Protein AF-A0A3D2B8H1-F1 (afdb_monomer)

Foldseek 3Di:
DQEDPAFDPRDDDPLQVLSVVVQVVCCVVCVVDQTDDDDHPCQQAQPVNVCVRPVPRPRGNPPPDYHYSDDVCVVVVVVCCVVVPVDDDDDDDD

Sequence (94 aa):
AMLSYSTGNSGAGSDVEKVREATRLAQEKRPDLVIDGPLQYDAAVMADVAKSKAPNSPVAGRATVFIFPDLNTGNTTYKAVQRSADLISIGPML

Mean predicted aligned error: 3.61 Å

Structure (mmCIF, N/CA/C/O backbone):
data_AF-A0A3D2B8H1-F1
#
_entry.id   AF-A0A3D2B8H1-F1
#
loop_
_atom_site.group_PDB
_atom_site.id
_atom_site.type_symbol
_atom_site.label_atom_id
_atom_site.label_alt_id
_atom_site.label_comp_id
_atom_site.label_asym_id
_atom_site.label_entity_id
_atom_site.label_seq_id
_atom_site.pdbx_PDB_ins_code
_atom_site.Cartn_x
_atom_site.Cartn_y
_atom_site.Cartn_z
_atom_site.occupancy
_atom_site.B_iso_or_equiv
_atom_site.auth_seq_id
_atom_site.auth_comp_id
_atom_site.auth_asym_id
_atom_site.auth_atom_id
_atom_site.pdbx_PDB_model_num
ATOM 1 N N . ALA A 1 1 ? -3.936 -2.513 0.274 1.00 96.94 1 ALA A N 1
ATOM 2 C CA . ALA A 1 1 ? -3.018 -2.467 1.429 1.00 96.94 1 ALA A CA 1
ATOM 3 C C . ALA A 1 1 ? -2.475 -1.056 1.575 1.00 96.94 1 ALA A C 1
ATOM 5 O O . ALA A 1 1 ? -1.925 -0.532 0.609 1.00 96.94 1 ALA A O 1
ATOM 6 N N . MET A 1 2 ? -2.648 -0.445 2.746 1.00 97.50 2 MET A N 1
ATOM 7 C CA . MET A 1 2 ? -2.041 0.848 3.071 1.00 97.50 2 MET A CA 1
ATOM 8 C C . MET A 1 2 ? -0.626 0.595 3.597 1.00 97.50 2 MET A C 1
ATOM 10 O O . MET A 1 2 ? -0.454 -0.009 4.658 1.00 97.50 2 MET A O 1
ATOM 14 N N . LEU A 1 3 ? 0.383 0.979 2.815 1.00 97.12 3 LEU A N 1
ATOM 15 C CA . LEU A 1 3 ? 1.769 0.610 3.072 1.00 97.12 3 LEU A CA 1
ATOM 16 C C . LEU A 1 3 ? 2.434 1.517 4.106 1.00 97.12 3 LEU A C 1
ATOM 18 O O . LEU A 1 3 ? 2.237 2.730 4.126 1.00 97.12 3 LEU A O 1
ATOM 22 N N . SER A 1 4 ? 3.275 0.911 4.937 1.00 95.31 4 SER A N 1
ATOM 23 C CA . SER A 1 4 ? 4.152 1.587 5.888 1.00 95.31 4 SER A CA 1
ATOM 24 C C . SER A 1 4 ? 5.404 0.742 6.132 1.00 95.31 4 SER A C 1
ATOM 26 O O . SER A 1 4 ? 5.476 -0.419 5.736 1.00 95.31 4 SER A O 1
ATOM 28 N N . TYR A 1 5 ? 6.396 1.297 6.826 1.00 91.12 5 TYR A N 1
ATOM 29 C CA . TYR A 1 5 ? 7.537 0.517 7.309 1.00 91.12 5 TYR A CA 1
ATOM 30 C C . TYR A 1 5 ? 7.183 -0.374 8.517 1.00 91.12 5 TYR A C 1
ATOM 32 O O . TYR A 1 5 ? 8.017 -1.170 8.942 1.00 91.12 5 TYR A O 1
ATOM 40 N N . SER A 1 6 ? 5.965 -0.261 9.062 1.00 90.31 6 SER A N 1
ATOM 41 C CA . SER A 1 6 ? 5.449 -1.029 10.203 1.00 90.31 6 SER A CA 1
ATOM 42 C C . SER A 1 6 ? 4.190 -1.814 9.824 1.00 90.31 6 SER A C 1
ATOM 44 O O . SER A 1 6 ? 3.414 -1.371 8.977 1.00 90.31 6 SER A O 1
ATOM 46 N N . THR A 1 7 ? 3.977 -2.964 10.469 1.00 86.94 7 THR A N 1
ATOM 47 C CA . THR A 1 7 ? 2.768 -3.783 10.323 1.00 86.94 7 THR A CA 1
ATOM 48 C C . THR A 1 7 ? 1.963 -3.769 11.624 1.00 86.94 7 THR A C 1
ATOM 50 O O . THR A 1 7 ? 2.471 -4.141 12.683 1.00 86.94 7 THR A O 1
ATOM 53 N N . GLY A 1 8 ? 0.704 -3.331 11.563 1.00 83.56 8 GLY A N 1
ATOM 54 C CA . GLY A 1 8 ? -0.165 -3.219 12.738 1.00 83.56 8 GLY A CA 1
ATOM 55 C C . GLY A 1 8 ? 0.426 -2.300 13.817 1.00 83.56 8 GLY A C 1
ATOM 56 O O . GLY A 1 8 ? 0.516 -1.083 13.632 1.00 83.56 8 GLY A O 1
ATOM 57 N N . ASN A 1 9 ? 0.846 -2.895 14.939 1.00 78.50 9 ASN A N 1
ATOM 58 C CA . ASN A 1 9 ? 1.411 -2.192 16.098 1.00 78.50 9 ASN A CA 1
ATOM 59 C C . ASN A 1 9 ? 2.924 -2.417 16.284 1.00 78.50 9 ASN A C 1
ATOM 61 O O . ASN A 1 9 ? 3.468 -2.024 17.311 1.00 7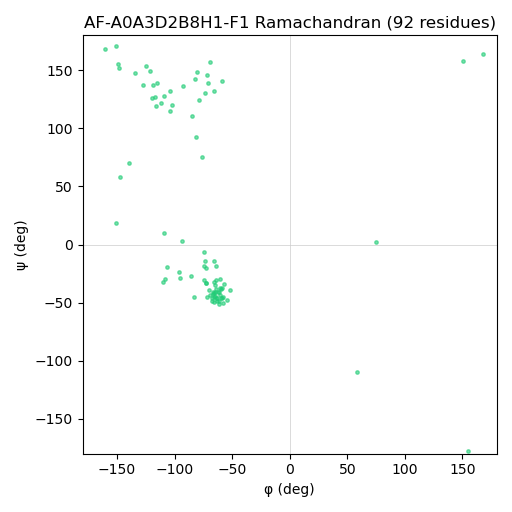8.50 9 ASN A O 1
ATOM 65 N N . SER A 1 10 ? 3.623 -3.034 15.320 1.00 76.88 10 SER A N 1
ATOM 66 C CA . SER A 1 10 ? 5.053 -3.378 15.463 1.00 76.88 10 SER A CA 1
ATOM 67 C C . SER A 1 10 ? 5.993 -2.173 15.596 1.00 76.88 10 SER A C 1
ATOM 69 O O . SER A 1 10 ? 7.137 -2.312 16.012 1.00 76.88 10 SER A O 1
ATOM 71 N N . GLY A 1 11 ? 5.527 -0.992 15.208 1.00 78.44 11 GLY A N 1
ATOM 72 C CA . GLY A 1 11 ? 6.290 0.244 15.185 1.00 78.44 11 GLY A CA 1
ATOM 73 C C . GLY A 1 11 ? 5.375 1.428 15.451 1.00 78.44 11 GLY A C 1
ATOM 74 O O . GLY A 1 11 ? 4.183 1.382 15.138 1.00 78.44 11 GLY A O 1
ATOM 75 N N . ALA A 1 12 ? 5.957 2.476 16.021 1.00 82.00 12 ALA A N 1
ATOM 76 C CA . ALA A 1 12 ? 5.298 3.732 16.340 1.00 82.00 12 ALA A CA 1
ATOM 77 C C . ALA A 1 12 ? 6.062 4.891 15.687 1.00 82.00 12 ALA A C 1
ATOM 79 O O . ALA A 1 12 ? 7.263 4.788 15.423 1.00 82.00 12 ALA A O 1
ATOM 80 N N . GLY A 1 13 ? 5.360 5.982 15.401 1.00 89.62 13 GLY A N 1
ATOM 81 C CA . GLY A 1 13 ? 5.935 7.165 14.766 1.00 89.62 13 GLY A CA 1
ATOM 82 C C . GLY A 1 13 ? 4.905 7.908 13.929 1.00 89.62 13 GLY A C 1
ATOM 83 O O . GLY A 1 13 ? 3.913 7.320 13.500 1.00 89.62 13 GLY A O 1
ATOM 84 N N . SER A 1 14 ? 5.154 9.192 13.673 1.00 91.06 14 SER A N 1
ATOM 85 C CA . SER A 1 14 ? 4.238 10.069 12.929 1.00 91.06 14 SER A CA 1
ATOM 86 C C . SER A 1 14 ? 3.814 9.484 11.582 1.00 91.06 14 SER A C 1
ATOM 88 O O . SER A 1 14 ? 2.645 9.569 11.215 1.00 91.06 14 SER A O 1
ATOM 90 N N . ASP A 1 15 ? 4.731 8.834 10.865 1.00 89.94 15 ASP A N 1
ATOM 91 C CA . ASP A 1 15 ? 4.433 8.220 9.570 1.00 89.94 15 ASP A CA 1
ATOM 92 C C . ASP A 1 15 ? 3.584 6.949 9.672 1.00 89.94 15 ASP A C 1
ATOM 94 O O . ASP A 1 15 ? 2.749 6.705 8.801 1.00 89.94 15 ASP A O 1
ATOM 98 N N . VAL A 1 16 ? 3.739 6.156 10.737 1.00 93.31 16 VAL A N 1
ATOM 99 C CA . VAL A 1 16 ? 2.889 4.977 10.979 1.00 93.31 16 VAL A CA 1
ATOM 100 C C . VAL A 1 16 ? 1.492 5.420 11.392 1.00 93.31 16 VAL A C 1
ATOM 102 O O . VAL A 1 16 ? 0.512 4.915 10.845 1.00 93.31 16 VAL A O 1
ATOM 105 N N . GLU A 1 17 ? 1.392 6.397 12.298 1.00 94.31 17 GLU A N 1
ATOM 106 C CA . GLU A 1 17 ? 0.104 6.945 12.738 1.00 94.31 17 GLU A CA 1
ATOM 107 C C . GLU A 1 17 ? -0.660 7.585 11.579 1.00 94.31 17 GLU A C 1
ATOM 109 O O . GLU A 1 17 ? -1.858 7.357 11.435 1.00 94.31 17 GLU A O 1
ATOM 114 N N . LYS A 1 18 ? 0.034 8.309 10.692 1.00 95.38 18 LYS A N 1
ATOM 115 C CA . LYS A 1 18 ? -0.545 8.869 9.463 1.00 95.38 18 LYS A CA 1
ATOM 116 C C . LYS A 1 18 ? -1.227 7.792 8.616 1.00 95.38 18 LYS A C 1
ATOM 118 O O . LYS A 1 18 ? -2.361 7.976 8.181 1.00 95.38 18 LYS A O 1
ATOM 123 N N . VAL A 1 19 ? -0.555 6.662 8.388 1.00 96.44 19 VAL A N 1
ATOM 124 C CA . VAL A 1 19 ? -1.111 5.551 7.596 1.00 96.44 19 VAL A CA 1
ATOM 125 C C . VAL A 1 19 ? -2.241 4.846 8.344 1.00 96.44 19 VAL A C 1
ATOM 127 O O . VAL A 1 19 ? -3.244 4.485 7.729 1.00 96.44 19 VAL A O 1
ATOM 130 N N . ARG A 1 20 ? -2.114 4.669 9.662 1.00 95.25 20 ARG A N 1
ATOM 131 C CA . ARG A 1 20 ? -3.155 4.062 10.500 1.00 95.25 20 ARG A CA 1
ATOM 132 C C . ARG A 1 20 ? -4.442 4.881 10.465 1.00 95.25 20 ARG A C 1
ATOM 134 O O . ARG A 1 20 ? -5.506 4.335 10.186 1.00 95.25 20 ARG A O 1
ATOM 141 N N . GLU A 1 21 ? -4.332 6.189 10.652 1.00 96.50 21 GLU A N 1
ATOM 142 C CA . GLU A 1 21 ? -5.476 7.093 10.598 1.00 96.50 21 GLU A CA 1
ATOM 143 C C . GLU A 1 21 ? -6.077 7.159 9.189 1.00 96.50 21 GLU A C 1
ATOM 145 O O . GLU A 1 21 ? -7.292 7.059 9.028 1.00 96.50 21 GLU A O 1
ATOM 150 N N . ALA A 1 22 ? -5.246 7.217 8.142 1.00 97.19 22 ALA A N 1
ATOM 151 C CA . ALA A 1 22 ? -5.729 7.146 6.763 1.00 97.19 22 ALA A CA 1
ATOM 152 C C . ALA A 1 22 ? -6.483 5.835 6.470 1.00 97.19 22 ALA A C 1
ATOM 154 O O . ALA A 1 22 ? -7.496 5.853 5.772 1.00 97.19 22 ALA A O 1
ATOM 155 N N . THR A 1 23 ? -6.018 4.708 7.022 1.00 96.62 23 THR A N 1
ATOM 156 C CA . THR A 1 23 ? -6.682 3.400 6.896 1.00 96.62 23 THR A CA 1
ATOM 157 C C . THR A 1 23 ? -8.065 3.435 7.543 1.00 96.62 23 THR A C 1
ATOM 159 O O . THR A 1 23 ? -9.045 3.072 6.891 1.00 96.62 23 THR A O 1
ATOM 162 N N . ARG A 1 24 ? -8.160 3.942 8.781 1.00 97.19 24 ARG A N 1
ATOM 163 C CA . ARG A 1 24 ? -9.428 4.094 9.510 1.00 97.19 24 ARG A CA 1
ATOM 164 C C . ARG A 1 24 ? -10.419 4.962 8.729 1.00 97.19 24 ARG A C 1
ATOM 166 O O . ARG A 1 24 ? -11.543 4.541 8.473 1.00 97.19 24 ARG A O 1
ATOM 173 N N . LEU A 1 25 ? -9.981 6.138 8.276 1.00 98.12 25 LEU A N 1
ATOM 174 C CA . LEU A 1 25 ? -10.815 7.062 7.500 1.00 98.12 25 LEU A CA 1
ATOM 175 C C . LEU A 1 25 ? -11.307 6.448 6.180 1.00 98.12 25 LEU A C 1
ATOM 177 O O . LEU A 1 25 ? -12.435 6.707 5.762 1.00 98.12 25 LEU A O 1
ATOM 181 N N . ALA A 1 26 ? -10.474 5.653 5.505 1.00 97.50 26 ALA A N 1
ATOM 182 C CA . ALA A 1 26 ? -10.856 4.989 4.263 1.00 97.50 26 ALA A CA 1
ATOM 183 C C . ALA A 1 26 ? -11.906 3.891 4.498 1.00 97.50 26 ALA A C 1
ATOM 185 O O . ALA A 1 26 ? -12.890 3.835 3.762 1.00 97.50 26 ALA A O 1
ATOM 186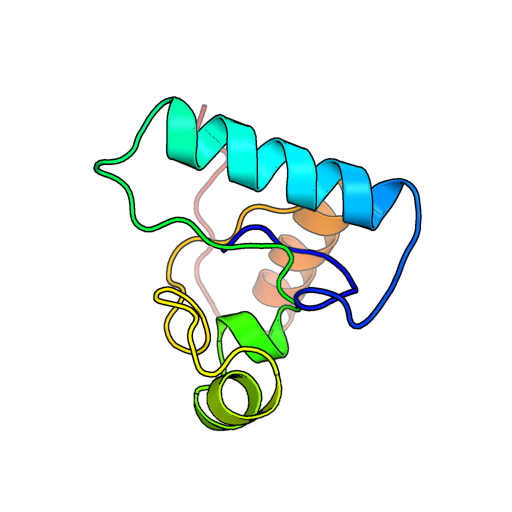 N N . GLN A 1 27 ? -11.729 3.071 5.540 1.00 96.94 27 GLN A N 1
ATOM 187 C CA . GLN A 1 27 ? -12.691 2.037 5.937 1.00 96.94 27 GLN A CA 1
ATOM 188 C C . GLN A 1 27 ? -14.041 2.644 6.343 1.00 96.94 27 GLN A C 1
ATOM 190 O O . GLN A 1 27 ? -15.085 2.137 5.946 1.00 96.94 27 GLN A O 1
ATOM 195 N N . GLU A 1 28 ? -14.037 3.765 7.072 1.00 97.75 28 GLU A N 1
ATOM 196 C CA . GLU A 1 28 ? -15.266 4.467 7.466 1.00 97.75 28 GLU A CA 1
ATOM 197 C C . GLU A 1 28 ? -16.010 5.068 6.273 1.00 97.75 28 GLU A C 1
ATOM 199 O O . GLU A 1 28 ? -17.235 4.992 6.196 1.00 97.75 28 GLU A O 1
ATOM 204 N N . LYS A 1 29 ? -15.282 5.660 5.319 1.00 98.00 29 LYS A N 1
ATOM 205 C CA . LYS A 1 29 ? -15.889 6.267 4.125 1.00 98.00 29 LYS A CA 1
ATOM 206 C C . LYS A 1 29 ? -16.378 5.238 3.112 1.00 98.00 29 LYS A C 1
ATOM 208 O O . LYS A 1 29 ? -17.297 5.537 2.352 1.00 98.00 29 LYS A O 1
ATOM 213 N N . ARG A 1 30 ? -15.729 4.075 3.040 1.00 96.81 30 ARG A N 1
ATOM 214 C CA . ARG A 1 30 ? -15.992 3.016 2.057 1.00 96.81 30 ARG A CA 1
ATOM 215 C C . ARG A 1 30 ? -15.925 1.633 2.713 1.00 96.81 30 ARG A C 1
ATOM 217 O O . ARG A 1 30 ? -15.003 0.869 2.425 1.00 96.81 30 ARG A O 1
ATOM 224 N N . PRO A 1 31 ? -16.905 1.289 3.569 1.00 95.62 31 PRO A N 1
ATOM 225 C CA . PRO A 1 31 ? -16.944 -0.005 4.256 1.00 95.62 31 PRO A CA 1
ATOM 226 C C . PRO A 1 31 ? -17.144 -1.193 3.302 1.00 95.62 31 PRO A C 1
ATOM 228 O O . PRO A 1 31 ? -16.936 -2.339 3.684 1.00 95.62 31 PRO A O 1
ATOM 231 N N . ASP A 1 32 ? -17.544 -0.931 2.057 1.00 97.06 32 ASP A N 1
ATOM 232 C CA . ASP A 1 32 ? -17.661 -1.920 0.987 1.00 97.06 32 ASP A CA 1
ATOM 233 C C . ASP A 1 32 ? -16.302 -2.359 0.410 1.00 97.06 32 ASP A C 1
ATOM 235 O O . ASP A 1 32 ? -16.212 -3.412 -0.223 1.00 97.06 32 ASP A O 1
ATOM 239 N N . LEU A 1 33 ? -15.237 -1.577 0.625 1.00 96.38 33 LEU A N 1
ATOM 240 C CA . LEU A 1 33 ? -13.896 -1.895 0.144 1.00 96.38 33 LEU A CA 1
ATOM 241 C C . LEU A 1 33 ? -13.092 -2.658 1.199 1.00 96.38 33 LEU A C 1
ATOM 243 O O . LEU A 1 33 ? -13.019 -2.280 2.367 1.00 96.38 33 LEU A O 1
ATOM 247 N N . VAL A 1 34 ? -12.389 -3.702 0.757 1.00 96.62 34 VAL A N 1
ATOM 248 C CA . VAL A 1 34 ? -11.487 -4.476 1.618 1.00 96.62 34 VAL A CA 1
ATOM 249 C C . VAL A 1 34 ? -10.145 -3.749 1.728 1.00 96.62 34 VAL A C 1
ATOM 251 O O . VAL A 1 34 ? -9.253 -3.904 0.891 1.00 96.62 34 VAL A O 1
ATOM 254 N N . ILE A 1 35 ? -10.015 -2.918 2.760 1.00 97.25 35 ILE A N 1
ATOM 255 C CA . ILE A 1 35 ? -8.837 -2.083 3.023 1.00 97.25 35 ILE A CA 1
ATOM 256 C C . ILE A 1 35 ? -8.241 -2.488 4.367 1.00 97.25 35 ILE A C 1
ATOM 258 O O . ILE A 1 35 ? -8.973 -2.678 5.332 1.00 97.25 35 ILE A O 1
ATOM 262 N N . ASP A 1 36 ? -6.915 -2.597 4.440 1.00 96.31 36 ASP A N 1
ATOM 263 C CA . ASP A 1 36 ? -6.202 -2.820 5.697 1.00 96.31 36 ASP A CA 1
ATOM 264 C C . ASP A 1 36 ? -4.804 -2.189 5.668 1.00 96.31 36 ASP A C 1
ATOM 266 O O . ASP A 1 36 ? -4.226 -1.970 4.589 1.00 96.31 36 ASP A O 1
ATOM 270 N N . GLY A 1 37 ? -4.291 -1.882 6.857 1.00 95.00 37 GLY A N 1
ATOM 271 C CA . GLY A 1 37 ? -3.109 -1.066 7.088 1.00 95.00 37 GLY A CA 1
ATOM 272 C C . GLY A 1 37 ? -2.932 -0.645 8.553 1.00 95.00 37 GLY A C 1
ATOM 273 O O . GLY A 1 37 ? -3.882 -0.694 9.329 1.00 95.00 37 GLY A O 1
ATOM 274 N N . PRO A 1 38 ? -1.737 -0.176 8.950 1.00 96.06 38 PRO A N 1
ATOM 275 C CA . PRO A 1 38 ? -0.508 -0.133 8.161 1.00 96.06 38 PRO A CA 1
ATOM 276 C C . PRO A 1 38 ? 0.077 -1.539 7.948 1.00 96.06 38 PRO A C 1
ATOM 278 O O . PRO A 1 38 ? 0.079 -2.361 8.865 1.00 96.06 38 PRO A O 1
ATOM 281 N N . LEU A 1 39 ? 0.568 -1.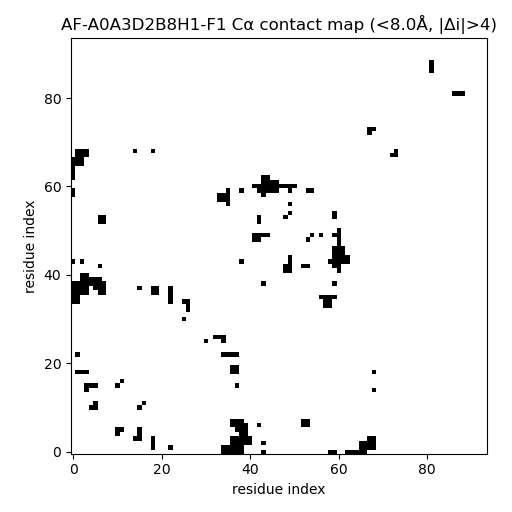816 6.738 1.00 96.06 39 LEU A N 1
ATOM 282 C CA . LEU A 1 39 ? 1.216 -3.080 6.372 1.00 96.06 39 LEU A CA 1
ATOM 283 C C . LEU A 1 39 ? 2.589 -2.815 5.746 1.00 96.06 39 LEU A C 1
ATOM 285 O O . LEU A 1 39 ? 2.722 -1.952 4.878 1.00 96.06 39 LEU A O 1
ATOM 289 N N . GLN A 1 40 ? 3.595 -3.604 6.118 1.00 95.38 40 GLN A N 1
ATOM 290 C CA . GLN A 1 40 ? 4.826 -3.684 5.331 1.00 95.38 40 GLN A CA 1
ATOM 291 C C . GLN A 1 40 ? 4.570 -4.380 3.987 1.00 95.38 40 GLN A C 1
ATOM 293 O O . GLN A 1 40 ? 3.614 -5.144 3.835 1.00 95.38 40 GLN A O 1
ATOM 298 N N . TYR A 1 41 ? 5.427 -4.113 2.998 1.00 95.25 41 TYR A N 1
ATOM 299 C CA . TYR A 1 41 ? 5.268 -4.669 1.651 1.00 95.25 41 TYR A CA 1
ATOM 300 C C . TYR A 1 41 ? 5.298 -6.205 1.641 1.00 95.25 41 TYR A C 1
ATOM 302 O O . TYR A 1 41 ? 4.447 -6.828 1.014 1.00 95.25 41 TYR A O 1
ATOM 310 N N . ASP A 1 42 ? 6.218 -6.814 2.391 1.00 94.38 42 ASP A N 1
ATOM 311 C CA . ASP A 1 42 ? 6.319 -8.268 2.559 1.00 94.38 42 ASP A CA 1
ATOM 312 C C . ASP A 1 42 ? 5.033 -8.868 3.150 1.00 94.38 42 ASP A C 1
ATOM 314 O O . ASP A 1 42 ? 4.485 -9.817 2.595 1.00 94.38 42 ASP A O 1
ATOM 318 N N . ALA A 1 43 ? 4.484 -8.260 4.204 1.00 95.25 43 ALA A N 1
ATOM 319 C CA . ALA A 1 43 ? 3.211 -8.661 4.797 1.00 95.25 43 ALA A CA 1
ATOM 320 C C . ALA A 1 43 ? 2.028 -8.475 3.834 1.00 95.25 43 ALA A C 1
ATOM 322 O O . ALA A 1 43 ? 1.061 -9.228 3.892 1.00 95.25 43 ALA A O 1
ATOM 323 N N . ALA A 1 44 ? 2.079 -7.491 2.935 1.00 96.50 44 ALA A N 1
ATOM 324 C CA . ALA A 1 44 ? 1.021 -7.264 1.957 1.00 96.50 44 ALA A CA 1
ATOM 325 C C . ALA A 1 44 ? 1.002 -8.329 0.842 1.00 96.50 44 ALA A C 1
ATOM 327 O O . ALA A 1 44 ? -0.085 -8.677 0.376 1.00 96.50 44 ALA A O 1
ATOM 328 N N . VAL A 1 45 ? 2.164 -8.861 0.436 1.00 95.62 45 VAL A N 1
ATOM 329 C CA . VAL A 1 45 ? 2.288 -9.749 -0.741 1.00 95.62 45 VAL A CA 1
ATOM 330 C C . VAL A 1 45 ? 2.564 -11.216 -0.424 1.00 95.62 45 VAL A C 1
ATOM 332 O O . VAL A 1 45 ? 2.153 -12.076 -1.196 1.00 95.62 45 VAL A O 1
ATOM 335 N N . MET A 1 46 ? 3.244 -11.529 0.682 1.00 96.06 46 MET A N 1
ATOM 336 C CA . MET A 1 46 ? 3.666 -12.896 1.001 1.00 96.06 46 MET A CA 1
ATOM 337 C C . MET A 1 46 ? 2.743 -13.516 2.055 1.00 96.06 46 MET A C 1
ATOM 339 O O . MET A 1 46 ? 2.602 -13.000 3.165 1.00 96.06 46 MET A O 1
ATOM 343 N N . ALA A 1 47 ? 2.087 -14.627 1.712 1.00 94.12 47 ALA A N 1
ATOM 344 C CA . ALA A 1 47 ? 1.090 -15.267 2.574 1.00 94.12 47 ALA A CA 1
ATOM 345 C C . ALA A 1 47 ? 1.675 -15.839 3.879 1.00 94.12 47 ALA A C 1
ATOM 347 O O . ALA A 1 47 ? 1.006 -15.858 4.909 1.00 94.12 47 ALA A O 1
ATOM 348 N N . ASP A 1 48 ? 2.915 -16.311 3.848 1.00 94.75 48 ASP A N 1
ATOM 349 C CA . ASP A 1 48 ? 3.677 -16.780 5.007 1.00 94.75 48 ASP A CA 1
ATOM 350 C C . ASP A 1 48 ? 4.022 -15.632 5.968 1.00 94.75 48 ASP A C 1
ATOM 352 O O . ASP A 1 48 ? 3.751 -15.736 7.167 1.00 94.75 48 ASP A O 1
ATOM 356 N N . VAL A 1 49 ? 4.506 -14.498 5.450 1.00 93.50 49 VAL A N 1
ATOM 357 C CA . VAL A 1 49 ? 4.770 -13.300 6.265 1.00 93.50 49 VAL A CA 1
ATOM 358 C C . VAL A 1 49 ? 3.471 -12.731 6.833 1.00 93.50 49 VAL A C 1
ATOM 360 O O . VAL A 1 49 ? 3.416 -12.370 8.009 1.00 93.50 49 VAL A O 1
ATOM 363 N N . ALA A 1 50 ? 2.402 -12.700 6.035 1.00 93.75 50 ALA A N 1
ATOM 364 C CA . ALA A 1 50 ? 1.082 -12.251 6.463 1.00 93.75 50 ALA A CA 1
ATOM 365 C C . ALA A 1 50 ? 0.544 -13.067 7.644 1.00 93.75 50 ALA A C 1
ATOM 367 O O . ALA A 1 50 ? 0.101 -12.484 8.631 1.00 93.75 50 ALA A O 1
ATOM 368 N N . LYS A 1 51 ? 0.657 -14.402 7.597 1.00 93.06 51 LYS A N 1
ATOM 369 C CA . LYS A 1 51 ? 0.271 -15.280 8.715 1.00 93.06 51 LYS A CA 1
ATOM 370 C C . LYS A 1 51 ? 1.014 -14.945 10.008 1.00 93.06 51 LYS A C 1
ATOM 372 O O . LYS A 1 51 ? 0.440 -15.084 11.081 1.00 93.06 51 LYS A O 1
ATOM 377 N N . SER A 1 52 ? 2.268 -14.503 9.917 1.00 91.69 52 SER A N 1
ATOM 378 C CA . SER A 1 52 ? 3.056 -14.140 11.095 1.00 91.69 52 SER A CA 1
ATOM 379 C C . SER A 1 52 ? 2.779 -12.720 11.590 1.00 91.69 52 SER A C 1
ATOM 381 O O . SER A 1 52 ? 2.674 -12.518 12.797 1.00 91.69 52 SER A O 1
ATOM 383 N N . LYS A 1 53 ? 2.717 -11.728 10.694 1.00 91.06 53 LYS A N 1
ATOM 384 C CA . LYS A 1 53 ? 2.678 -10.302 11.066 1.00 91.06 53 LYS A CA 1
ATOM 385 C C . LYS A 1 53 ? 1.266 -9.718 11.140 1.00 91.06 53 LYS A C 1
ATOM 387 O O . LYS A 1 53 ? 1.044 -8.770 11.886 1.00 91.06 53 LYS A O 1
ATOM 392 N N . ALA A 1 54 ? 0.326 -10.251 10.364 1.00 91.94 54 ALA A N 1
ATOM 393 C CA . ALA A 1 54 ? -1.040 -9.744 10.256 1.00 91.94 54 ALA A CA 1
ATOM 394 C C . ALA A 1 54 ? -2.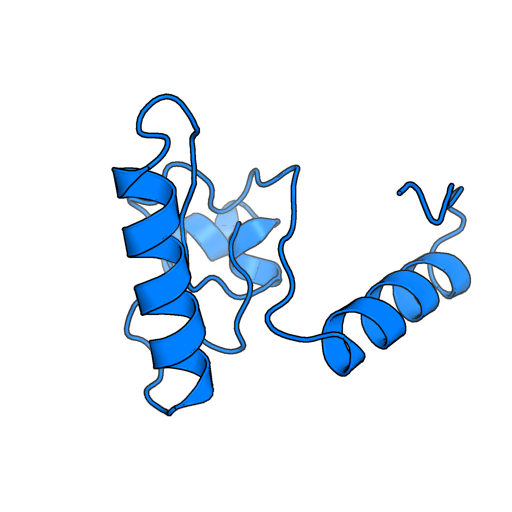057 -10.885 10.006 1.00 91.94 54 ALA A C 1
ATOM 396 O O . ALA A 1 54 ? -2.782 -10.854 9.010 1.00 91.94 54 ALA A O 1
ATOM 397 N N . PRO A 1 55 ? -2.144 -11.899 10.895 1.00 90.38 55 PRO A N 1
ATOM 398 C CA . PRO A 1 55 ? -2.939 -13.115 10.667 1.00 90.38 55 PRO A CA 1
ATOM 399 C C . PRO A 1 55 ? -4.437 -12.862 10.463 1.00 90.38 55 PRO A C 1
ATOM 401 O O . PRO A 1 55 ? -5.096 -13.606 9.744 1.00 90.38 55 PRO A O 1
ATOM 404 N N . ASN A 1 56 ? -4.967 -11.805 11.080 1.00 92.12 56 ASN A N 1
ATOM 405 C CA . ASN A 1 56 ? -6.388 -11.454 11.019 1.00 92.12 56 ASN A CA 1
ATOM 406 C C . ASN A 1 56 ? -6.704 -10.443 9.907 1.00 92.12 56 ASN A C 1
ATOM 408 O O . ASN A 1 56 ? -7.839 -9.986 9.793 1.00 92.12 56 ASN A O 1
ATOM 412 N N . SER A 1 57 ? -5.706 -10.065 9.106 1.00 93.00 57 SER A N 1
ATOM 413 C CA . SER A 1 57 ? -5.887 -9.100 8.032 1.00 93.00 57 SER A CA 1
ATOM 414 C C . SER A 1 57 ? -6.660 -9.718 6.863 1.00 93.00 57 SER A C 1
ATOM 416 O O . SER A 1 57 ? -6.263 -10.766 6.337 1.00 93.00 57 SER A O 1
ATOM 418 N N . PRO A 1 58 ? -7.718 -9.058 6.364 1.00 92.94 58 PRO A N 1
ATOM 419 C CA . PRO A 1 58 ? -8.402 -9.509 5.160 1.00 92.94 58 PRO A CA 1
ATOM 420 C C . PRO A 1 58 ? -7.591 -9.237 3.877 1.00 92.94 58 PRO A C 1
ATOM 422 O O . PRO A 1 58 ? -7.903 -9.813 2.836 1.00 92.94 58 PRO A O 1
ATOM 425 N N . VAL A 1 59 ? -6.543 -8.400 3.939 1.00 96.31 59 VAL A N 1
ATOM 426 C CA . VAL A 1 59 ? -5.749 -7.952 2.777 1.00 96.31 59 VAL A CA 1
ATOM 427 C C . VAL A 1 59 ? -4.331 -8.534 2.756 1.00 96.31 59 VAL A C 1
ATOM 429 O O . VAL A 1 59 ? -3.789 -8.754 1.672 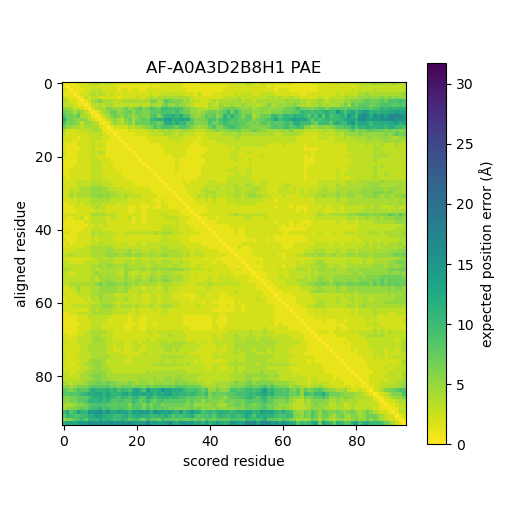1.00 96.31 59 VAL A O 1
ATOM 432 N N . ALA A 1 60 ? -3.714 -8.778 3.916 1.00 95.50 60 ALA A N 1
ATOM 433 C CA . ALA A 1 60 ? -2.327 -9.236 3.997 1.00 95.50 60 ALA A CA 1
ATOM 434 C C . ALA A 1 60 ? -2.109 -10.566 3.250 1.00 95.50 60 ALA A C 1
ATOM 436 O O . ALA A 1 60 ? -2.956 -11.462 3.264 1.00 95.50 60 ALA A O 1
ATOM 437 N N . GLY A 1 61 ? -0.964 -10.679 2.577 1.00 96.44 61 GLY A N 1
ATOM 438 C CA . GLY A 1 61 ? -0.539 -11.858 1.817 1.00 96.44 61 GLY A CA 1
ATOM 439 C C . GLY A 1 61 ? -1.250 -12.075 0.481 1.00 96.44 61 GLY A C 1
ATOM 440 O O . GLY A 1 61 ? -1.009 -13.082 -0.177 1.00 96.44 61 GLY A O 1
ATOM 441 N N . ARG A 1 62 ? -2.154 -11.170 0.096 1.00 97.00 62 ARG A N 1
ATOM 442 C CA . ARG A 1 62 ? -2.956 -11.255 -1.136 1.00 97.00 62 ARG A CA 1
ATOM 443 C C . ARG A 1 62 ? -3.334 -9.885 -1.696 1.00 97.00 62 ARG A C 1
ATOM 445 O O . ARG A 1 62 ? -4.296 -9.768 -2.455 1.00 97.00 62 ARG A O 1
ATOM 452 N N . ALA A 1 63 ? -2.633 -8.832 -1.285 1.00 97.25 63 ALA A N 1
ATOM 453 C CA . ALA A 1 63 ? -2.935 -7.486 -1.734 1.00 97.25 63 ALA A CA 1
ATOM 454 C C . ALA A 1 63 ? -2.677 -7.353 -3.242 1.00 97.25 63 ALA A C 1
ATOM 456 O O . ALA A 1 63 ? -1.613 -7.718 -3.733 1.00 97.25 63 ALA A O 1
ATOM 457 N N . THR A 1 64 ? -3.639 -6.783 -3.964 1.00 96.19 64 THR A N 1
ATOM 458 C CA . THR A 1 64 ? -3.508 -6.448 -5.393 1.00 96.19 64 THR A CA 1
ATOM 459 C C . THR A 1 64 ? -3.363 -4.946 -5.630 1.00 96.19 64 THR A C 1
ATOM 461 O O . THR A 1 64 ? -2.871 -4.525 -6.673 1.00 96.19 64 THR A O 1
ATOM 464 N N . VAL A 1 65 ? -3.762 -4.129 -4.650 1.00 96.75 65 VAL A N 1
ATOM 465 C CA . VAL A 1 65 ? -3.668 -2.666 -4.679 1.00 96.75 65 VAL A CA 1
ATOM 466 C C . VAL A 1 65 ? -2.798 -2.194 -3.518 1.00 96.75 65 VAL A C 1
ATOM 468 O O . VAL A 1 65 ? -3.073 -2.510 -2.353 1.00 96.75 65 VAL A O 1
ATOM 471 N N . PHE A 1 66 ? -1.773 -1.405 -3.835 1.00 97.12 66 PHE A N 1
ATOM 472 C CA . PHE A 1 66 ? -0.788 -0.886 -2.887 1.00 97.12 66 PHE A CA 1
ATOM 473 C C . PHE A 1 66 ? -0.869 0.635 -2.827 1.00 97.12 66 PHE A C 1
ATOM 475 O O . PHE A 1 66 ? -0.648 1.311 -3.829 1.00 97.12 66 PHE A O 1
ATOM 482 N N . ILE A 1 67 ? -1.180 1.167 -1.647 1.00 97.31 67 ILE A N 1
ATOM 483 C CA . ILE A 1 67 ? -1.246 2.608 -1.408 1.00 97.31 67 ILE A CA 1
ATOM 484 C C . ILE A 1 67 ? 0.005 3.013 -0.642 1.00 97.31 67 ILE A C 1
ATOM 486 O O . ILE A 1 67 ? 0.209 2.579 0.490 1.00 97.31 67 ILE A O 1
ATOM 490 N N . PHE A 1 68 ? 0.852 3.821 -1.272 1.00 96.81 68 PHE A N 1
ATOM 491 C CA . PHE A 1 68 ? 2.094 4.301 -0.674 1.00 96.81 68 PHE A CA 1
ATOM 492 C C . PHE A 1 68 ? 1.839 5.494 0.263 1.00 96.81 68 PHE A C 1
ATOM 494 O O . PHE A 1 68 ? 0.931 6.285 0.004 1.00 96.81 68 PHE A O 1
ATOM 501 N N . PRO A 1 69 ? 2.6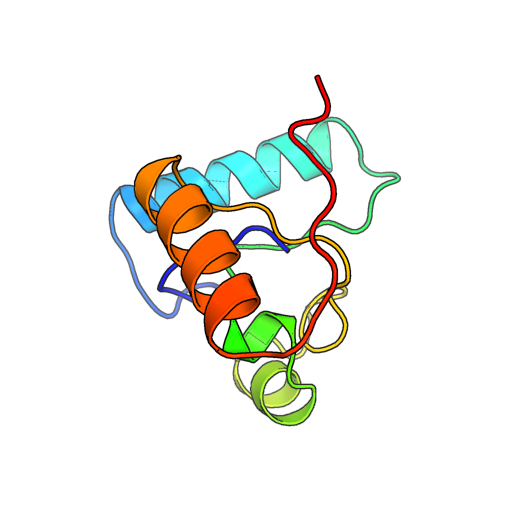38 5.649 1.336 1.00 95.25 69 PRO A N 1
ATOM 502 C CA . PRO A 1 69 ? 2.431 6.697 2.340 1.00 95.25 69 PRO A CA 1
ATOM 503 C C . PRO A 1 69 ? 2.800 8.104 1.850 1.00 95.25 69 PRO A C 1
ATOM 505 O O . PRO A 1 69 ? 2.369 9.093 2.447 1.00 95.25 69 PRO A O 1
ATOM 508 N N . ASP A 1 70 ? 3.615 8.198 0.797 1.00 95.00 70 ASP A N 1
ATOM 509 C CA . ASP A 1 70 ? 4.070 9.444 0.191 1.00 95.00 70 ASP A CA 1
ATOM 510 C C . ASP A 1 70 ? 4.579 9.228 -1.245 1.00 95.00 70 ASP A C 1
ATOM 512 O O . ASP A 1 70 ? 4.796 8.102 -1.712 1.00 95.00 70 ASP A O 1
ATOM 516 N N . LEU A 1 71 ? 4.774 10.347 -1.948 1.00 94.62 71 LEU A N 1
ATOM 517 C CA . LEU A 1 71 ? 5.232 10.374 -3.334 1.00 94.62 71 LEU A CA 1
ATOM 518 C C . LEU A 1 71 ? 6.657 9.835 -3.496 1.00 94.62 71 LEU A C 1
ATOM 520 O O . LEU A 1 71 ? 6.944 9.215 -4.516 1.00 94.62 71 LEU A O 1
ATOM 524 N N . ASN A 1 72 ? 7.546 10.064 -2.528 1.00 94.44 72 ASN A N 1
ATOM 525 C CA . ASN A 1 72 ? 8.942 9.647 -2.638 1.00 94.44 72 ASN A CA 1
ATOM 526 C C . ASN A 1 72 ? 9.042 8.116 -2.658 1.00 94.44 72 ASN A C 1
ATOM 528 O O . ASN A 1 72 ? 9.627 7.528 -3.571 1.00 94.44 72 ASN A O 1
ATOM 532 N N . THR A 1 73 ? 8.375 7.474 -1.701 1.00 93.56 73 THR A N 1
ATOM 533 C CA . THR A 1 73 ? 8.301 6.021 -1.584 1.00 93.56 73 THR A CA 1
ATOM 534 C C . THR A 1 73 ? 7.581 5.422 -2.789 1.00 93.56 73 THR A C 1
ATOM 536 O O . THR A 1 73 ? 8.090 4.479 -3.395 1.00 93.56 73 THR A O 1
ATOM 539 N N . GLY A 1 74 ? 6.441 5.992 -3.198 1.00 93.81 74 GLY A N 1
ATOM 540 C CA . GLY A 1 74 ? 5.694 5.514 -4.364 1.00 93.81 74 GLY A CA 1
ATOM 541 C C . GLY A 1 74 ? 6.492 5.613 -5.665 1.00 93.81 74 GLY A C 1
ATOM 542 O O . GLY A 1 74 ? 6.634 4.616 -6.373 1.00 93.81 74 GLY A O 1
ATOM 543 N N . ASN A 1 75 ? 7.066 6.788 -5.959 1.00 94.44 75 ASN A N 1
ATOM 544 C CA . ASN A 1 75 ? 7.810 7.043 -7.196 1.00 94.44 75 ASN A CA 1
ATOM 545 C C . ASN A 1 75 ? 9.062 6.168 -7.307 1.00 94.44 75 ASN A C 1
ATOM 547 O O . ASN A 1 75 ? 9.314 5.562 -8.349 1.00 94.44 75 ASN A O 1
ATOM 551 N N . THR A 1 76 ? 9.821 6.082 -6.214 1.00 94.00 76 THR A N 1
ATOM 552 C CA . THR A 1 76 ? 11.045 5.282 -6.160 1.00 94.00 76 THR A CA 1
ATOM 553 C C . THR A 1 76 ? 10.731 3.798 -6.322 1.00 94.00 76 THR A C 1
ATOM 555 O O . THR A 1 76 ? 11.376 3.121 -7.122 1.00 94.00 76 THR A O 1
ATOM 558 N N . THR A 1 77 ? 9.699 3.295 -5.637 1.00 93.56 77 THR A N 1
ATOM 559 C CA . THR A 1 77 ? 9.365 1.864 -5.656 1.00 93.56 77 THR A CA 1
ATOM 560 C C . THR A 1 77 ? 8.866 1.408 -7.023 1.00 93.56 77 THR A C 1
ATOM 562 O O . THR A 1 77 ? 9.375 0.414 -7.539 1.00 93.56 77 THR A O 1
ATOM 565 N N . TYR A 1 78 ? 7.919 2.118 -7.655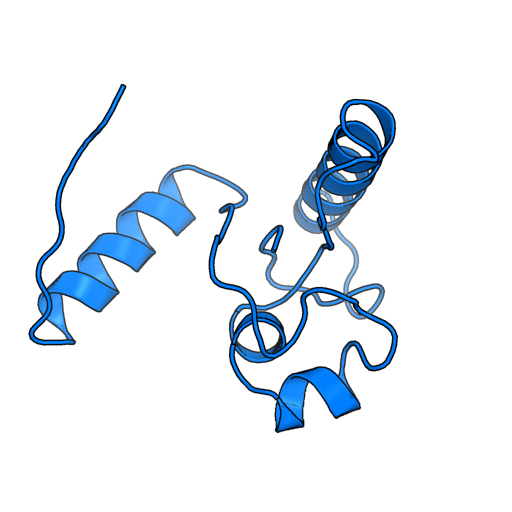 1.00 91.62 78 TYR A N 1
ATOM 566 C CA . TYR A 1 78 ? 7.393 1.654 -8.947 1.00 91.62 78 TYR A CA 1
ATOM 567 C C . TYR A 1 78 ? 8.482 1.655 -10.029 1.00 91.62 78 TYR A C 1
ATOM 569 O O . TYR A 1 78 ? 8.548 0.718 -10.823 1.00 91.62 78 TYR A O 1
ATOM 577 N N . LYS A 1 79 ? 9.375 2.658 -10.033 1.00 92.06 79 LYS A N 1
ATOM 578 C CA . LYS A 1 79 ? 10.514 2.710 -10.962 1.00 92.06 79 LYS A CA 1
ATOM 579 C C . LYS A 1 79 ? 11.521 1.599 -10.685 1.00 92.06 79 LYS A C 1
ATOM 581 O O . LYS A 1 79 ? 11.997 0.982 -11.632 1.00 92.06 79 LYS A O 1
ATOM 586 N N . ALA A 1 80 ? 11.840 1.333 -9.418 1.00 92.75 80 ALA A N 1
ATOM 587 C CA . ALA A 1 80 ? 12.744 0.247 -9.047 1.00 92.75 80 ALA A CA 1
ATOM 588 C C . ALA A 1 80 ? 12.200 -1.107 -9.516 1.00 92.75 80 ALA A C 1
ATOM 590 O O . ALA A 1 80 ? 12.932 -1.867 -10.145 1.00 92.75 80 ALA A O 1
ATOM 591 N N . VAL A 1 81 ? 10.910 -1.376 -9.290 1.00 91.56 81 VAL A N 1
ATOM 592 C CA . VAL A 1 81 ? 10.255 -2.615 -9.729 1.00 91.56 81 VAL A CA 1
ATOM 593 C C . VAL A 1 81 ? 10.206 -2.690 -11.257 1.00 91.56 81 VAL A C 1
ATOM 595 O O . VAL A 1 81 ? 10.607 -3.704 -11.809 1.00 91.56 81 VAL A O 1
ATOM 598 N N . GLN A 1 82 ? 9.834 -1.608 -11.948 1.00 90.19 82 GLN A N 1
ATOM 599 C CA . GLN A 1 82 ? 9.828 -1.544 -13.418 1.00 90.19 82 GLN A CA 1
ATOM 600 C C . GLN A 1 82 ? 11.202 -1.814 -14.045 1.00 90.19 82 GLN A C 1
ATOM 602 O O . GLN A 1 82 ? 11.287 -2.381 -15.126 1.00 90.19 82 GLN A O 1
ATOM 607 N N . ARG A 1 83 ? 12.284 -1.343 -13.417 1.00 89.31 83 ARG A N 1
ATOM 608 C CA . ARG A 1 83 ? 13.644 -1.501 -13.953 1.00 89.31 83 ARG A CA 1
ATOM 609 C C . ARG A 1 83 ? 14.289 -2.826 -13.568 1.00 89.31 83 ARG A C 1
ATOM 611 O O . ARG A 1 83 ? 15.175 -3.276 -14.285 1.00 89.31 83 ARG A O 1
ATOM 618 N N . SER A 1 84 ? 13.881 -3.408 -12.443 1.00 91.06 84 SER A N 1
ATOM 619 C CA . SER A 1 84 ? 14.485 -4.633 -11.901 1.00 91.06 84 SER A CA 1
ATOM 620 C C . SER A 1 84 ? 13.718 -5.893 -12.285 1.00 91.06 84 SER A C 1
ATOM 622 O O . SER A 1 84 ? 14.287 -6.979 -12.278 1.00 91.06 84 SER A O 1
ATOM 624 N N . ALA A 1 85 ? 12.435 -5.759 -12.605 1.00 86.81 85 ALA A N 1
ATOM 625 C CA . ALA A 1 85 ? 11.616 -6.829 -13.135 1.00 86.81 85 ALA A CA 1
ATOM 626 C C . ALA A 1 85 ? 11.194 -6.455 -14.558 1.00 86.81 85 ALA A C 1
ATOM 628 O O . ALA A 1 85 ? 10.869 -5.301 -14.833 1.00 86.81 85 ALA A O 1
ATOM 629 N N . ASP A 1 86 ? 11.220 -7.425 -15.467 1.00 85.81 86 ASP A N 1
ATOM 630 C CA . ASP A 1 86 ? 10.831 -7.229 -16.863 1.00 85.81 86 ASP A CA 1
ATOM 631 C C . ASP A 1 86 ? 9.301 -7.172 -16.974 1.00 85.81 86 ASP A C 1
ATOM 633 O O . ASP A 1 86 ? 8.629 -8.154 -17.289 1.00 85.81 86 ASP A O 1
ATOM 637 N N . LEU A 1 87 ? 8.733 -6.036 -16.570 1.00 88.19 87 LEU A N 1
ATOM 638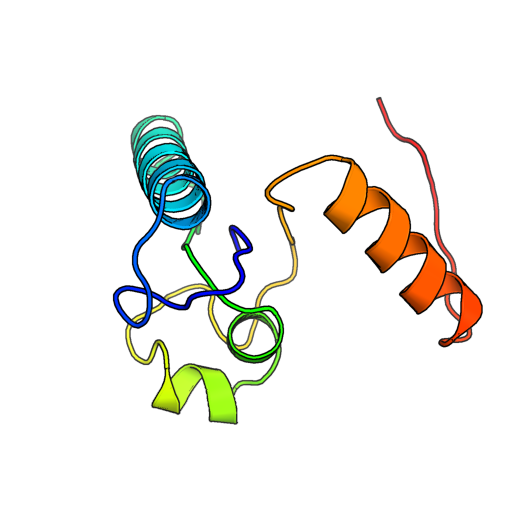 C CA . LEU A 1 87 ? 7.294 -5.842 -16.481 1.00 88.19 87 LEU A CA 1
ATOM 639 C C . LEU A 1 87 ? 6.839 -4.517 -17.083 1.00 88.19 87 LEU A C 1
ATOM 641 O O . LEU A 1 87 ? 7.519 -3.489 -17.058 1.00 88.19 87 LEU A O 1
ATOM 645 N N . ILE A 1 88 ? 5.635 -4.565 -17.644 1.00 88.69 88 ILE A N 1
ATOM 646 C CA . ILE A 1 88 ? 5.005 -3.424 -18.291 1.00 88.69 88 ILE A CA 1
ATOM 647 C C . ILE A 1 88 ? 4.426 -2.521 -17.204 1.00 88.69 88 ILE A C 1
ATOM 649 O O . ILE A 1 88 ? 3.605 -2.944 -16.391 1.00 88.69 88 ILE A O 1
ATOM 653 N N . SER A 1 89 ? 4.834 -1.256 -17.217 1.00 87.88 89 SER A N 1
ATOM 654 C CA . SER A 1 89 ? 4.240 -0.208 -16.391 1.00 87.88 89 SER A CA 1
ATOM 655 C C . SER A 1 89 ? 3.458 0.742 -17.287 1.00 87.88 89 SER A C 1
ATOM 657 O O . SER A 1 89 ? 3.989 1.234 -18.282 1.00 87.88 89 SER A O 1
ATOM 659 N N . ILE A 1 90 ? 2.195 0.985 -16.940 1.00 88.50 90 ILE A N 1
ATOM 660 C CA . ILE A 1 90 ? 1.300 1.895 -17.658 1.00 88.50 90 ILE A CA 1
ATOM 661 C C . ILE A 1 90 ? 0.934 3.035 -16.710 1.00 88.50 90 ILE A C 1
ATOM 663 O O . ILE A 1 90 ? 0.480 2.792 -15.593 1.00 88.50 90 ILE A O 1
ATOM 667 N N . GLY A 1 91 ? 1.131 4.276 -17.152 1.00 86.06 91 GLY A N 1
ATOM 668 C CA . GLY A 1 91 ? 0.774 5.469 -16.391 1.00 86.06 91 GLY A CA 1
ATOM 669 C C . GLY A 1 91 ? 1.599 6.702 -16.778 1.00 86.06 91 GLY A C 1
ATOM 670 O O . GLY A 1 91 ? 2.453 6.614 -17.663 1.00 86.06 91 GLY A O 1
ATOM 671 N N . PRO A 1 92 ? 1.376 7.846 -16.105 1.00 81.94 92 PRO A N 1
ATOM 672 C CA . PRO A 1 92 ? 0.415 8.045 -15.014 1.00 81.94 92 PRO A CA 1
ATOM 673 C C . PRO A 1 92 ? -1.043 8.040 -15.507 1.00 81.94 92 PRO A C 1
ATOM 675 O O . PRO A 1 92 ? -1.321 8.493 -16.613 1.00 81.94 92 PRO A O 1
ATOM 678 N N . MET A 1 93 ? -1.968 7.531 -14.689 1.00 87.56 93 MET A N 1
ATOM 679 C CA . MET A 1 93 ? -3.413 7.710 -14.892 1.00 87.56 93 MET A CA 1
ATOM 680 C C . MET A 1 93 ? -3.913 8.764 -13.897 1.00 87.56 93 MET A C 1
ATOM 682 O O . MET A 1 93 ? -3.522 8.706 -12.729 1.00 87.56 93 MET A O 1
ATOM 686 N N . LEU A 1 94 ? -4.696 9.733 -14.382 1.00 78.31 94 LEU A N 1
ATOM 687 C CA . LEU A 1 94 ? -5.247 10.855 -13.608 1.00 78.31 94 LEU A CA 1
ATOM 688 C C . LEU A 1 94 ? -6.664 10.557 -13.117 1.00 78.31 94 LEU A C 1
ATOM 690 O O . LEU A 1 94 ? -7.431 9.955 -13.902 1.00 78.31 94 LEU A O 1
#

Nearest PDB structures (foldseek):
  7t88-assembly1_A-2  TM=9.940E-01  e=6.333E-12  Escherichia coli str. K-12 substr. MG1655
  6iox-assembly1_B  TM=9.944E-01  e=8.777E-09  Porphyromonas gingivalis ATCC 33277
  2af3-assembly1_C  TM=9.838E-01  e=1.693E-07  Methanosarcina thermophila
  1td9-assembly2_D  TM=9.819E-0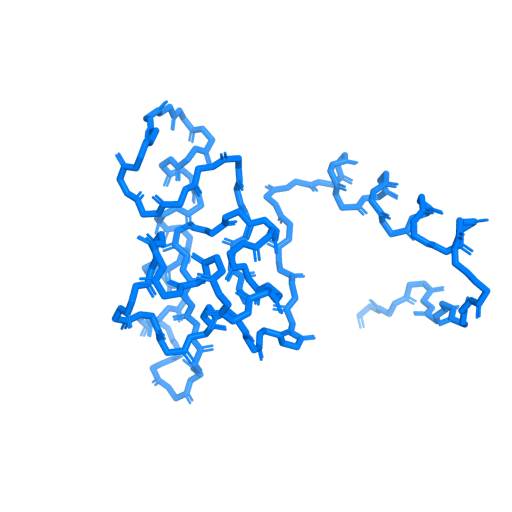1  e=1.217E-06  Bacillus subtilis
  1vmi-assembly1_A-2  TM=9.797E-01  e=4.247E-06  Escherichia coli

pLDDT: mean 92.91, std 4.81, range [76.88, 98.12]

Solvent-accessible surface area (backbone atoms only — not comparable to full-atom values): 5396 Å² total; per-residue (Å²): 51,36,36,34,98,29,37,68,78,77,49,84,50,74,72,47,50,50,35,34,51,51,36,52,55,46,38,73,75,37,72,89,52,90,70,44,46,21,25,24,71,60,30,25,55,35,54,70,47,5,56,74,65,38,65,87,45,93,31,43,24,66,43,88,53,81,43,59,82,44,68,66,62,40,56,52,48,56,52,51,49,45,74,75,38,101,55,92,81,86,74,90,82,134

Secondary structure (DSSP, 8-state):
-BB-SS-TTS--SHHHHHHHHHHHHHHHH-TTS----SB-HHHHH-HHHHHHH-TT-SSTT--S--B-SSHHHHHHHHHHHHHHTT--------

Radius of gyration: 13.51 Å; Cα contacts (8 Å, |Δi|>4): 137; chains: 1; bounding box: 32×28×35 Å